Protein AF-A0A7Y2CU57-F1 (afdb_monomer)

Foldseek 3Di:
DDDDPVNVVVVVVVVVVQVVLCVVHWDFDQDPVRDTDIGRDDPPPPCVVVVVVVVVVVVVVVVVLVVVVVVDDVVVVVQLVVLCVDDPVSVVVSVVVPDDPVSVVVCVVCVVVSD

Mean predicted aligned error: 16.2 Å

pLDDT: mean 72.12, std 15.89, range [47.78, 95.12]

Solvent-accessible surface area (backbone atoms only — not comparable to full-atom values): 6848 Å² total; per-residue (Å²): 134,84,83,48,72,64,60,53,53,54,48,53,52,52,50,52,53,51,50,62,43,35,75,78,34,62,41,79,41,76,42,96,86,73,46,78,42,82,40,54,51,78,78,72,81,68,66,60,62,60,55,53,53,51,51,54,55,51,50,52,56,51,52,53,51,51,60,48,62,75,65,38,75,74,59,45,57,57,50,49,55,50,24,62,75,47,56,77,70,36,35,53,50,32,65,77,61,49,91,45,76,65,57,57,55,50,48,66,67,48,52,75,76,79,106

Nearest PDB structures (foldseek):
  7uj3-assembly1_B  TM=2.371E-01  e=3.485E+00  Respiratory syncytial virus
  6ous-assembly1_F  TM=2.140E-01  e=3.983E+00  Human respiratory syncytial virus A2

Sequence (115 aa):
MVETHEDFSHRLHKLGQKHAQMSRGYVNVLTRDGLIVTKPKRFRRNNSGLRMIAVVIMGFFFFKALALSSIGPQAYDDRLALMKTGNQIEQLGAVIMAPDAITQKVAQIIGPILR

Radius of gyration: 29.24 Å; Cα contacts (8 Å, |Δi|>4): 46; chains: 1; bounding box: 65×28×73 Å

Structure (mmCIF, N/CA/C/O backbone):
data_AF-A0A7Y2CU57-F1
#
_entry.id   AF-A0A7Y2CU57-F1
#
loop_
_atom_site.group_PDB
_atom_site.id
_atom_site.type_symbol
_atom_site.label_atom_id
_atom_site.label_alt_id
_atom_site.label_comp_id
_atom_site.label_asym_id
_atom_site.label_entity_id
_atom_site.label_seq_id
_atom_site.pdbx_PDB_ins_code
_atom_site.Cartn_x
_atom_site.Cartn_y
_atom_site.Cartn_z
_atom_site.occupancy
_atom_site.B_iso_or_equiv
_atom_site.auth_seq_id
_atom_site.auth_comp_id
_atom_site.auth_asym_id
_atom_site.auth_atom_id
_atom_site.pdbx_PDB_model_num
ATOM 1 N N . MET A 1 1 ? 27.013 8.435 -41.250 1.00 52.66 1 MET A N 1
ATOM 2 C CA . MET A 1 1 ? 26.608 8.743 -39.862 1.00 52.66 1 MET A CA 1
ATOM 3 C C . MET A 1 1 ? 27.746 8.260 -38.975 1.00 52.66 1 MET A C 1
ATOM 5 O O . MET A 1 1 ? 28.035 7.074 -39.022 1.00 52.66 1 MET A O 1
ATOM 9 N N . VAL A 1 2 ? 28.487 9.158 -38.321 1.00 68.38 2 VAL A N 1
ATOM 10 C CA . VAL A 1 2 ? 29.627 8.780 -37.465 1.00 68.38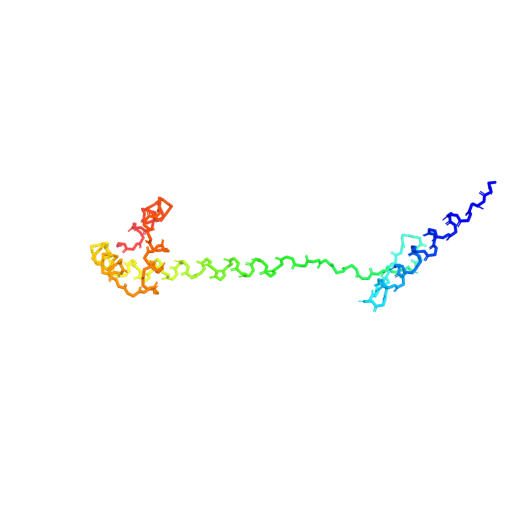 2 VAL A CA 1
ATOM 11 C C . VAL A 1 2 ? 29.049 8.368 -36.115 1.00 68.38 2 VAL A C 1
ATOM 13 O O . VAL A 1 2 ? 28.476 9.210 -35.433 1.00 68.38 2 VAL A O 1
ATOM 16 N N . GLU A 1 3 ? 29.122 7.082 -35.764 1.00 67.88 3 GLU A N 1
ATOM 17 C CA . GLU A 1 3 ? 28.773 6.645 -34.409 1.00 67.88 3 GLU A CA 1
ATOM 18 C C . GLU A 1 3 ? 29.754 7.282 -33.430 1.00 67.88 3 GLU A C 1
ATOM 20 O O . GLU A 1 3 ? 30.968 7.096 -33.530 1.00 67.88 3 GLU A O 1
ATOM 25 N N . THR A 1 4 ? 29.224 8.062 -32.496 1.00 84.00 4 THR A N 1
ATOM 26 C CA . THR A 1 4 ? 30.038 8.667 -31.450 1.00 84.00 4 THR A CA 1
ATOM 27 C C . THR A 1 4 ? 30.313 7.635 -30.354 1.00 84.00 4 THR A C 1
ATOM 29 O O . THR A 1 4 ? 29.536 6.704 -30.130 1.00 84.00 4 THR A O 1
ATOM 32 N N . HIS A 1 5 ? 31.430 7.783 -29.641 1.00 84.62 5 HIS A N 1
ATOM 33 C CA . HIS A 1 5 ? 31.773 6.913 -28.508 1.00 84.62 5 HIS A CA 1
ATOM 34 C C . HIS A 1 5 ? 30.664 6.883 -27.427 1.00 84.62 5 HIS A C 1
ATOM 36 O O . HIS A 1 5 ? 30.444 5.871 -26.753 1.00 84.62 5 HIS A O 1
ATOM 42 N N . GLU A 1 6 ? 29.918 7.982 -27.307 1.00 85.62 6 GLU A N 1
ATOM 43 C CA . GLU A 1 6 ? 28.734 8.134 -26.454 1.00 85.62 6 GLU A CA 1
ATOM 44 C C . GLU A 1 6 ? 27.611 7.156 -26.848 1.00 85.62 6 GLU A C 1
ATOM 46 O O . GLU A 1 6 ? 27.081 6.436 -25.996 1.00 85.62 6 GLU A O 1
ATOM 51 N N . ASP A 1 7 ? 27.293 7.047 -28.145 1.00 88.75 7 ASP A N 1
ATOM 52 C CA . ASP A 1 7 ? 26.249 6.145 -28.656 1.00 88.75 7 ASP A CA 1
ATOM 53 C C . ASP A 1 7 ? 26.578 4.673 -28.382 1.00 88.75 7 ASP A C 1
ATOM 55 O O . ASP A 1 7 ? 25.705 3.851 -28.068 1.00 88.75 7 ASP A O 1
ATOM 59 N N . PHE A 1 8 ? 27.857 4.314 -28.486 1.00 90.31 8 PHE A N 1
ATOM 60 C CA . PHE A 1 8 ? 28.333 2.976 -28.154 1.00 90.31 8 PHE A CA 1
ATOM 61 C C . PHE A 1 8 ? 28.197 2.683 -26.653 1.00 90.31 8 PHE A C 1
ATOM 63 O O . PHE A 1 8 ? 27.613 1.663 -26.268 1.00 90.31 8 PHE A O 1
ATOM 70 N N . SER A 1 9 ? 28.637 3.613 -25.805 1.00 91.50 9 SER A N 1
ATOM 71 C CA . SER A 1 9 ? 28.551 3.495 -24.344 1.00 91.50 9 SER A CA 1
ATOM 72 C C . SER A 1 9 ? 27.098 3.364 -23.868 1.00 91.50 9 SER A C 1
ATOM 74 O O . SER A 1 9 ? 26.762 2.478 -23.075 1.00 91.50 9 SER A O 1
ATOM 76 N N . HIS A 1 10 ? 26.185 4.162 -24.428 1.00 93.12 10 HIS A N 1
ATOM 77 C CA . HIS A 1 10 ? 24.754 4.062 -24.144 1.00 93.12 10 HIS A CA 1
ATOM 78 C C . HIS A 1 10 ? 24.160 2.699 -24.514 1.00 93.12 10 HIS A C 1
ATOM 80 O O . HIS A 1 10 ? 23.317 2.167 -23.779 1.00 93.12 10 HIS A O 1
ATOM 86 N N . ARG A 1 11 ? 24.581 2.108 -25.639 1.00 92.44 11 ARG A N 1
ATOM 87 C CA . ARG A 1 11 ? 24.137 0.765 -26.043 1.00 92.44 11 ARG A CA 1
ATOM 88 C C . ARG A 1 11 ? 24.655 -0.310 -25.096 1.00 92.44 11 ARG A C 1
ATOM 90 O O . ARG A 1 11 ? 23.865 -1.175 -24.711 1.00 92.44 11 ARG A O 1
ATOM 97 N N . LEU A 1 12 ? 25.912 -0.227 -24.660 1.00 94.62 12 LEU A N 1
ATOM 98 C CA . LEU A 1 12 ? 26.468 -1.149 -23.664 1.00 94.62 12 LEU A CA 1
ATOM 99 C C . LEU A 1 12 ? 25.684 -1.107 -22.350 1.00 94.62 12 LEU A C 1
ATOM 101 O O . LEU A 1 12 ? 25.297 -2.156 -21.830 1.00 94.62 12 LEU A O 1
ATOM 105 N N . HIS A 1 13 ? 25.353 0.086 -21.853 1.00 95.12 13 HIS A N 1
ATOM 106 C CA . HIS A 1 13 ? 24.532 0.217 -20.649 1.00 95.12 13 HIS A CA 1
ATOM 107 C C . HIS A 1 13 ? 23.140 -0.400 -20.817 1.00 95.12 13 HIS A C 1
ATOM 109 O O . HIS A 1 13 ? 22.688 -1.151 -19.950 1.00 95.12 13 HIS A O 1
ATOM 115 N N . LYS A 1 14 ? 22.462 -0.138 -21.942 1.00 92.50 14 LYS A N 1
ATOM 116 C CA . LYS A 1 14 ? 21.150 -0.742 -22.238 1.00 92.50 14 LYS A CA 1
ATOM 117 C C . LYS A 1 14 ? 21.232 -2.266 -22.323 1.00 92.50 14 LYS A C 1
ATOM 119 O O . LYS A 1 14 ? 20.333 -2.951 -21.832 1.00 92.50 14 LYS A O 1
ATOM 124 N N . LEU A 1 15 ? 22.302 -2.802 -22.910 1.00 92.38 15 LEU A N 1
ATOM 125 C CA . LEU A 1 15 ? 22.524 -4.242 -23.013 1.00 92.38 15 LEU A CA 1
ATOM 126 C C . LEU A 1 15 ? 22.732 -4.875 -21.632 1.00 92.38 15 LEU A C 1
ATOM 128 O O . LEU A 1 15 ? 22.066 -5.861 -21.313 1.00 92.38 15 LEU A O 1
ATOM 132 N N . GLY A 1 16 ? 23.571 -4.266 -20.789 1.00 94.31 16 GLY A N 1
ATOM 133 C CA . GLY A 1 16 ? 23.797 -4.704 -19.411 1.00 94.31 16 GLY A CA 1
ATOM 134 C C . GLY A 1 16 ? 22.515 -4.681 -18.576 1.00 94.31 16 GLY A C 1
ATOM 135 O O . GLY A 1 16 ? 22.185 -5.666 -17.916 1.00 94.31 16 GLY A O 1
ATOM 136 N N . GLN A 1 17 ? 21.721 -3.609 -18.678 1.00 91.12 17 GLN A N 1
ATOM 137 C CA . GLN A 1 17 ? 20.415 -3.529 -18.016 1.00 91.12 17 GLN A CA 1
ATOM 138 C C . GLN A 1 17 ? 19.450 -4.614 -18.507 1.00 91.12 17 GLN A C 1
ATOM 140 O O . GLN A 1 17 ? 18.785 -5.254 -17.693 1.00 91.12 17 GLN A O 1
ATOM 145 N N . LYS A 1 18 ? 19.379 -4.862 -19.823 1.00 89.62 18 LYS A N 1
ATOM 146 C CA . LYS A 1 18 ? 18.531 -5.923 -20.386 1.00 89.62 18 LYS A CA 1
ATOM 147 C C . LYS A 1 18 ? 18.964 -7.298 -19.874 1.00 89.62 18 LYS A C 1
ATOM 149 O O . LYS A 1 18 ? 18.107 -8.090 -19.495 1.00 89.62 18 LYS A O 1
ATOM 154 N N . HIS A 1 19 ? 20.267 -7.568 -19.812 1.00 90.00 19 HIS A N 1
ATOM 155 C CA . HIS A 1 19 ? 20.802 -8.827 -19.294 1.00 90.00 19 HIS A CA 1
ATOM 156 C C . HIS A 1 19 ? 20.483 -9.019 -17.802 1.00 90.00 19 HIS A C 1
ATOM 158 O O . HIS A 1 19 ? 19.947 -10.056 -17.416 1.00 90.00 19 HIS A O 1
ATOM 164 N N . ALA A 1 20 ? 20.691 -7.986 -16.979 1.00 90.25 20 ALA A N 1
ATOM 165 C CA . ALA A 1 20 ? 20.345 -8.005 -15.556 1.00 90.25 20 ALA A CA 1
ATOM 166 C C . ALA A 1 20 ? 18.834 -8.166 -15.298 1.00 90.25 20 ALA A C 1
ATOM 168 O O . ALA A 1 20 ? 18.421 -8.733 -14.290 1.00 90.25 20 ALA A O 1
ATOM 169 N N . GLN A 1 21 ? 17.979 -7.677 -16.199 1.00 88.31 21 GLN A N 1
ATOM 170 C CA . GLN A 1 21 ? 16.537 -7.924 -16.120 1.00 88.31 21 GLN A CA 1
ATOM 171 C C . GLN A 1 21 ? 16.178 -9.358 -16.528 1.00 88.31 21 GLN A C 1
ATOM 173 O O . GLN A 1 21 ? 15.275 -9.943 -15.935 1.00 88.31 21 GLN A O 1
ATOM 178 N N . MET A 1 22 ? 16.877 -9.930 -17.513 1.00 89.31 22 MET A N 1
ATOM 179 C CA . MET A 1 22 ? 16.671 -11.313 -17.957 1.00 89.31 22 MET A CA 1
ATOM 180 C C . MET A 1 22 ? 17.150 -12.346 -16.927 1.00 89.31 22 MET A C 1
ATOM 182 O O . MET A 1 22 ? 16.546 -13.413 -16.839 1.00 89.31 22 MET A O 1
ATOM 186 N N . SER A 1 23 ? 18.157 -12.030 -16.100 1.00 88.19 23 SER A N 1
ATOM 187 C CA . SER A 1 23 ? 18.618 -12.929 -15.026 1.00 88.19 23 SER A CA 1
ATOM 188 C C . SER A 1 23 ? 17.559 -13.176 -13.943 1.00 88.19 23 SER A C 1
ATOM 190 O O . SER A 1 23 ? 17.553 -14.226 -13.309 1.00 88.19 23 SER A O 1
ATOM 192 N N . ARG A 1 24 ? 16.605 -12.250 -13.769 1.00 85.06 24 ARG A N 1
ATOM 193 C CA . ARG A 1 24 ? 15.447 -12.392 -12.860 1.00 85.06 24 ARG A CA 1
ATOM 194 C C . ARG A 1 24 ? 14.288 -13.192 -13.471 1.00 85.06 24 ARG A C 1
ATOM 196 O O . ARG A 1 24 ? 13.224 -13.304 -12.862 1.00 85.06 24 ARG A O 1
ATOM 203 N N . GLY A 1 25 ? 14.476 -13.718 -14.680 1.00 88.38 25 GLY A N 1
ATOM 204 C CA . GLY A 1 25 ? 13.496 -14.485 -15.437 1.00 88.38 25 GLY A CA 1
ATOM 205 C C . GLY A 1 25 ? 13.142 -13.831 -16.772 1.00 88.38 25 GLY A C 1
ATOM 206 O O . GLY A 1 25 ? 13.119 -12.607 -16.924 1.00 88.38 25 GLY A O 1
ATOM 207 N N . TYR A 1 26 ? 12.801 -14.665 -17.747 1.00 91.12 26 TYR A N 1
ATOM 208 C CA . TYR A 1 26 ? 12.416 -14.259 -19.095 1.00 91.12 26 TYR A CA 1
ATOM 209 C C . TYR A 1 26 ? 11.155 -14.998 -19.544 1.00 91.12 26 TYR A C 1
ATOM 211 O O . TYR A 1 26 ? 10.764 -16.013 -18.969 1.00 91.12 26 TYR A O 1
ATOM 219 N N . VAL A 1 27 ? 10.491 -14.447 -20.554 1.00 91.56 27 VAL A N 1
ATOM 220 C CA . VAL A 1 27 ? 9.337 -15.047 -21.222 1.0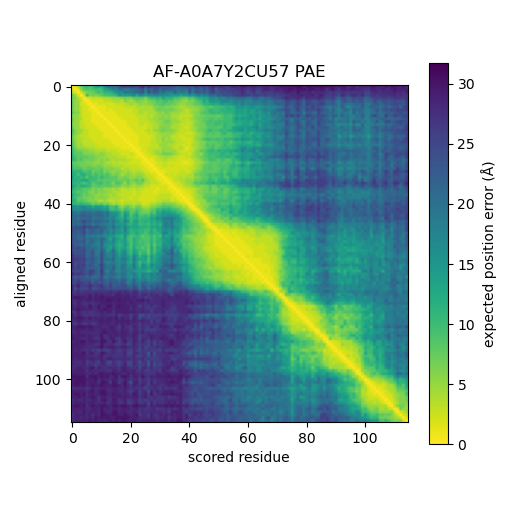0 91.56 27 VAL A CA 1
ATOM 221 C C . VAL A 1 27 ? 9.572 -15.039 -22.725 1.00 91.56 27 VAL A C 1
ATOM 223 O O . VAL A 1 27 ? 10.057 -14.050 -23.283 1.00 91.56 27 VAL A O 1
ATOM 226 N N . ASN A 1 28 ? 9.216 -16.142 -23.371 1.00 92.38 28 ASN A N 1
ATOM 227 C CA . ASN A 1 28 ? 9.230 -16.254 -24.821 1.00 92.38 28 ASN A CA 1
ATOM 228 C C . ASN A 1 28 ? 7.886 -15.766 -25.343 1.00 92.38 28 ASN A C 1
ATOM 230 O O . ASN A 1 28 ? 6.840 -16.281 -24.952 1.00 92.38 28 ASN A O 1
ATOM 234 N N . VAL A 1 29 ? 7.915 -14.747 -26.192 1.00 90.25 29 VAL A N 1
ATOM 235 C CA . VAL A 1 29 ? 6.713 -14.195 -26.813 1.00 90.25 29 VAL A CA 1
ATOM 236 C C . VAL A 1 29 ? 6.820 -14.410 -28.310 1.00 90.25 29 VAL A C 1
ATOM 238 O O . VAL A 1 29 ? 7.822 -14.029 -28.917 1.00 90.25 29 VAL A O 1
ATOM 241 N N . LEU A 1 30 ? 5.784 -15.004 -28.895 1.00 92.94 30 LEU A N 1
ATOM 242 C CA . LEU A 1 30 ? 5.655 -15.090 -30.340 1.00 92.94 30 LEU A CA 1
ATOM 243 C C . LEU A 1 30 ? 5.279 -13.705 -30.871 1.00 92.94 30 LEU A C 1
ATOM 245 O O . LEU A 1 30 ? 4.283 -13.107 -30.458 1.00 92.94 30 LEU A O 1
ATOM 249 N N . THR A 1 31 ? 6.124 -13.161 -31.733 1.00 90.06 31 THR A N 1
ATOM 250 C CA . THR A 1 31 ? 5.862 -11.893 -32.414 1.00 90.06 31 THR A CA 1
ATOM 251 C C . THR A 1 31 ? 4.879 -12.139 -33.558 1.00 90.06 31 THR A C 1
ATOM 253 O O . THR A 1 31 ? 4.741 -13.268 -34.025 1.00 90.06 31 THR A O 1
ATOM 256 N N . ARG A 1 32 ? 4.185 -11.091 -34.017 1.00 90.25 32 ARG A N 1
ATOM 257 C CA . ARG A 1 32 ? 3.239 -11.183 -35.145 1.00 90.25 32 ARG A CA 1
ATOM 258 C C . ARG A 1 32 ? 3.881 -11.752 -36.415 1.00 90.25 32 ARG A C 1
ATOM 260 O O . ARG A 1 32 ? 3.196 -12.404 -37.187 1.00 90.25 32 ARG A O 1
ATOM 267 N N . ASP A 1 33 ? 5.193 -11.581 -36.549 1.00 92.56 33 ASP A N 1
ATOM 268 C CA . ASP A 1 33 ? 5.994 -12.058 -37.679 1.00 92.56 33 ASP A CA 1
ATOM 269 C C . ASP A 1 33 ? 6.401 -13.543 -37.553 1.00 92.56 33 ASP A C 1
ATOM 271 O O . ASP A 1 33 ? 7.214 -14.035 -38.326 1.00 92.56 33 ASP A O 1
ATOM 275 N N . GLY A 1 34 ? 5.899 -14.266 -36.544 1.00 92.69 34 GLY A N 1
ATOM 276 C CA . GLY A 1 34 ? 6.217 -15.681 -36.305 1.00 92.69 34 GLY A CA 1
ATOM 277 C C . GLY A 1 34 ? 7.538 -15.931 -35.568 1.00 92.69 34 GLY A C 1
ATOM 278 O O . GLY A 1 34 ? 7.873 -17.075 -35.272 1.00 9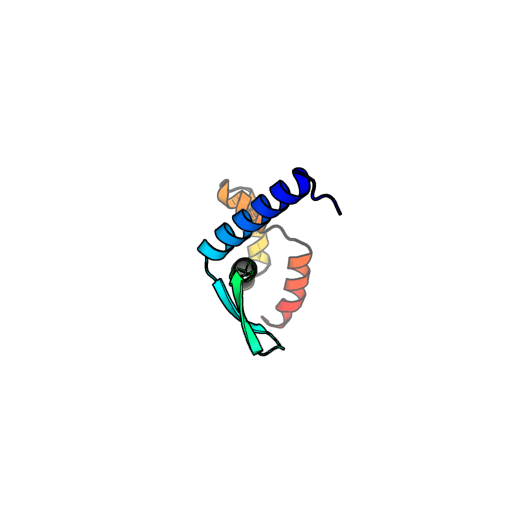2.69 34 GLY A O 1
ATOM 279 N N . LEU A 1 35 ? 8.280 -14.878 -35.215 1.00 94.44 35 LEU A N 1
ATOM 280 C CA . LEU A 1 35 ? 9.552 -14.993 -34.501 1.00 94.44 35 LEU A CA 1
ATOM 281 C C . LEU A 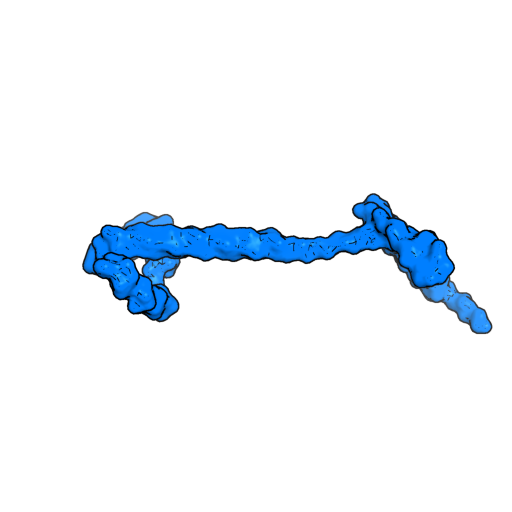1 35 ? 9.356 -15.098 -32.984 1.00 94.44 35 LEU A C 1
ATOM 283 O O . LEU A 1 35 ? 8.631 -14.304 -32.374 1.00 94.44 35 LEU A O 1
ATOM 287 N N . ILE A 1 36 ? 10.066 -16.037 -32.357 1.00 91.75 36 ILE A N 1
ATOM 288 C CA . ILE A 1 36 ? 10.121 -16.172 -30.898 1.00 91.75 36 ILE A CA 1
ATOM 289 C C . ILE A 1 36 ? 11.139 -15.169 -30.352 1.00 91.75 36 ILE A C 1
ATOM 291 O O . ILE A 1 36 ? 12.330 -15.263 -30.637 1.00 91.75 36 ILE A O 1
ATOM 295 N N . VAL A 1 37 ? 10.677 -14.216 -29.539 1.00 91.50 37 VAL A N 1
ATOM 296 C CA . VAL A 1 37 ? 11.539 -13.208 -28.905 1.00 91.50 37 VAL A CA 1
ATOM 297 C C . VAL A 1 37 ? 11.529 -13.384 -27.391 1.00 91.50 37 VAL A C 1
ATOM 299 O O . VAL A 1 37 ? 10.473 -13.377 -26.754 1.00 91.50 37 VAL A O 1
ATOM 302 N N . THR A 1 38 ? 12.720 -13.472 -26.803 1.00 90.56 38 THR A N 1
ATOM 303 C CA . THR A 1 38 ? 12.936 -13.452 -25.353 1.00 90.56 38 THR A CA 1
ATOM 304 C C . THR A 1 38 ? 12.788 -12.031 -24.815 1.00 90.56 38 THR A C 1
ATOM 306 O O . THR A 1 38 ? 13.508 -11.100 -25.194 1.00 90.56 38 THR A O 1
ATOM 309 N N . LYS A 1 39 ? 11.834 -11.839 -23.903 1.00 90.06 39 LYS A N 1
ATOM 310 C CA . LYS A 1 39 ? 11.619 -10.572 -23.194 1.00 90.06 39 LYS A CA 1
ATOM 311 C C . LYS A 1 39 ? 11.794 -10.797 -21.690 1.00 90.06 39 LYS A C 1
ATOM 313 O O . LYS A 1 39 ? 11.375 -11.841 -21.191 1.00 90.06 39 LYS A O 1
ATOM 318 N N . PRO A 1 40 ? 12.395 -9.853 -20.942 1.00 89.56 40 PRO A N 1
ATOM 319 C CA . PRO A 1 40 ? 12.504 -9.983 -19.493 1.00 89.56 40 PRO A CA 1
ATOM 320 C C . PRO A 1 40 ? 11.107 -10.084 -18.875 1.00 89.56 40 PRO A C 1
ATOM 322 O O . PRO A 1 40 ? 10.181 -9.362 -19.268 1.00 89.56 40 PRO A O 1
ATOM 325 N N . LYS A 1 41 ? 10.945 -10.989 -17.908 1.00 85.50 41 LYS A N 1
ATOM 326 C CA . LYS A 1 41 ? 9.677 -11.200 -17.211 1.00 85.50 41 LYS A CA 1
ATOM 327 C C . LYS A 1 41 ? 9.377 -9.954 -16.381 1.00 85.50 41 LYS A C 1
ATOM 329 O O . LYS A 1 41 ? 9.991 -9.710 -15.346 1.00 85.50 41 LYS A O 1
ATOM 334 N N . ARG A 1 42 ? 8.427 -9.133 -16.838 1.00 76.69 42 ARG A N 1
ATOM 335 C CA . ARG A 1 42 ? 7.980 -7.956 -16.084 1.00 76.69 42 ARG A CA 1
ATOM 336 C C . ARG A 1 42 ? 7.249 -8.432 -14.831 1.00 76.69 42 ARG A C 1
ATOM 338 O O . ARG A 1 42 ? 6.105 -8.874 -14.914 1.00 76.69 42 ARG A O 1
ATOM 345 N N . PHE A 1 43 ? 7.886 -8.314 -13.669 1.00 62.88 43 PHE A N 1
ATOM 346 C CA . PHE A 1 43 ? 7.183 -8.391 -12.393 1.00 62.88 43 PHE A CA 1
ATOM 347 C C . PHE A 1 43 ? 6.230 -7.194 -12.315 1.00 62.88 43 PHE A C 1
ATOM 349 O O . PHE A 1 43 ? 6.635 -6.085 -11.968 1.00 62.88 43 PHE A O 1
ATOM 356 N N . ARG A 1 44 ? 4.951 -7.387 -12.672 1.00 64.56 44 ARG A N 1
ATOM 357 C CA . ARG A 1 44 ? 3.907 -6.441 -12.259 1.00 64.56 44 ARG A CA 1
ATOM 358 C C . ARG A 1 44 ? 3.951 -6.431 -10.740 1.00 64.56 44 ARG A C 1
ATOM 360 O O . ARG A 1 44 ? 3.734 -7.471 -10.121 1.00 64.56 44 ARG A O 1
ATOM 367 N N . ARG A 1 45 ? 4.263 -5.276 -10.153 1.00 61.25 45 ARG A N 1
ATOM 368 C CA . ARG A 1 45 ? 4.125 -5.059 -8.715 1.00 61.25 45 ARG A CA 1
ATOM 369 C C . ARG A 1 45 ? 2.650 -5.283 -8.403 1.00 61.25 45 ARG A C 1
ATOM 371 O O . ARG A 1 45 ? 1.799 -4.479 -8.773 1.00 61.25 45 ARG A O 1
ATOM 378 N N . ASN A 1 46 ? 2.337 -6.471 -7.897 1.00 62.25 46 ASN A N 1
ATOM 379 C CA . ASN A 1 46 ? 0.967 -6.850 -7.633 1.00 62.25 46 ASN A CA 1
ATOM 380 C C . ASN A 1 46 ? 0.554 -6.083 -6.380 1.00 62.25 46 ASN A C 1
ATOM 382 O O . ASN A 1 46 ? 0.939 -6.441 -5.271 1.00 62.25 46 ASN A O 1
ATOM 386 N N . ASN A 1 47 ? -0.211 -5.006 -6.550 1.00 67.44 47 ASN A N 1
ATOM 387 C CA . ASN A 1 47 ? -0.763 -4.230 -5.435 1.00 67.44 47 ASN A CA 1
ATOM 388 C C . ASN A 1 47 ? -1.841 -5.020 -4.655 1.00 67.44 47 ASN A C 1
ATOM 390 O O . ASN A 1 47 ? -2.580 -4.446 -3.859 1.00 67.44 47 ASN A O 1
ATOM 394 N N . SER A 1 48 ? -1.949 -6.336 -4.871 1.00 72.81 48 SER A N 1
ATOM 395 C CA . SER A 1 48 ? -2.836 -7.244 -4.144 1.00 72.81 48 SER A CA 1
ATOM 396 C C . SER A 1 48 ? -2.572 -7.246 -2.638 1.00 72.81 48 SER A C 1
ATOM 398 O O . SER A 1 48 ? -3.524 -7.356 -1.872 1.00 72.81 48 SER A O 1
ATOM 400 N N . GLY A 1 49 ? -1.319 -7.057 -2.204 1.00 79.06 49 GLY A N 1
ATOM 401 C CA . GLY A 1 49 ? -0.975 -6.983 -0.779 1.00 79.06 49 GLY A CA 1
ATOM 402 C C . GLY A 1 49 ? -1.674 -5.8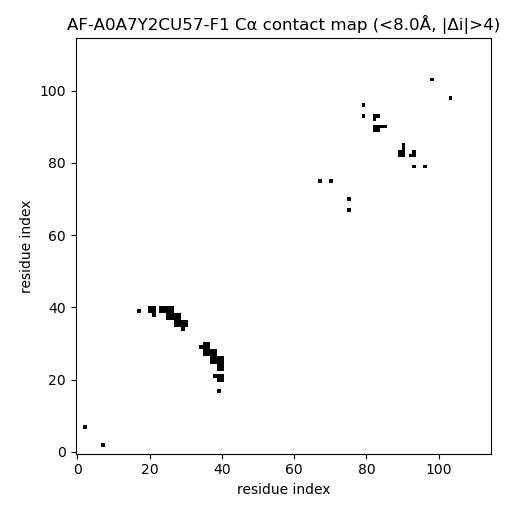25 -0.059 1.00 79.06 49 GLY A C 1
ATOM 403 O O . GLY A 1 49 ? -2.242 -6.016 1.010 1.00 79.06 49 GLY A O 1
ATOM 404 N N . LEU A 1 50 ? -1.733 -4.647 -0.691 1.00 82.19 50 LEU A N 1
ATOM 405 C CA . LEU A 1 50 ? -2.425 -3.476 -0.136 1.00 82.19 50 LEU A CA 1
ATOM 406 C C . LEU A 1 50 ? -3.936 -3.707 -0.008 1.00 82.19 50 LEU A C 1
ATOM 408 O O . LEU A 1 50 ? -4.541 -3.285 0.973 1.00 82.19 50 LEU A O 1
ATOM 412 N N . ARG A 1 51 ? -4.544 -4.415 -0.970 1.00 82.62 51 ARG A N 1
ATOM 413 C CA . ARG A 1 51 ? -5.969 -4.776 -0.899 1.00 82.62 51 ARG A CA 1
ATOM 414 C C . ARG A 1 51 ? -6.256 -5.729 0.259 1.00 82.62 51 ARG A C 1
ATOM 416 O O . ARG A 1 51 ? -7.243 -5.532 0.956 1.00 82.62 51 ARG A O 1
ATOM 423 N N . MET A 1 52 ? -5.396 -6.724 0.486 1.00 85.69 52 MET A N 1
ATOM 424 C CA . MET A 1 52 ? -5.562 -7.659 1.603 1.00 85.69 52 MET A CA 1
ATOM 425 C C . MET A 1 52 ? -5.460 -6.933 2.954 1.00 85.69 52 MET A C 1
ATOM 427 O O . MET A 1 52 ? -6.309 -7.134 3.817 1.00 85.69 52 MET A O 1
ATOM 431 N N . ILE A 1 53 ? -4.484 -6.030 3.106 1.00 87.25 53 ILE A N 1
ATOM 432 C CA . ILE A 1 53 ? -4.330 -5.208 4.318 1.00 87.25 53 ILE A CA 1
ATOM 433 C C . ILE A 1 53 ? -5.589 -4.365 4.569 1.00 87.25 53 ILE A C 1
ATOM 435 O O . ILE A 1 53 ? -6.093 -4.337 5.689 1.00 87.25 53 ILE A O 1
ATOM 439 N N . ALA A 1 54 ? -6.142 -3.729 3.531 1.00 85.19 54 ALA A N 1
ATOM 440 C CA . ALA A 1 54 ? -7.360 -2.930 3.659 1.00 85.19 54 ALA A CA 1
ATOM 441 C C . ALA A 1 54 ? -8.570 -3.758 4.133 1.00 85.19 54 ALA A C 1
ATOM 443 O O . ALA A 1 54 ? -9.321 -3.302 4.993 1.00 85.19 54 ALA A O 1
ATOM 444 N N . VAL A 1 55 ? -8.735 -4.986 3.627 1.00 87.75 55 VAL A N 1
ATOM 445 C CA . VAL A 1 55 ? -9.819 -5.893 4.050 1.00 87.75 55 VAL A CA 1
ATOM 446 C C . VAL A 1 55 ? -9.681 -6.285 5.522 1.00 87.75 55 VAL A C 1
ATOM 448 O O . VAL A 1 55 ? -10.672 -6.269 6.249 1.00 87.75 55 VAL A O 1
ATOM 451 N N . VAL A 1 56 ? -8.463 -6.586 5.986 1.00 90.06 56 VAL A N 1
ATOM 452 C CA . VAL A 1 56 ? -8.209 -6.932 7.396 1.00 90.06 56 VAL A CA 1
ATOM 453 C C . VAL A 1 56 ? -8.543 -5.761 8.318 1.00 90.06 56 VAL A C 1
ATOM 455 O O . VAL A 1 56 ? -9.242 -5.942 9.314 1.00 90.06 56 VAL A O 1
ATOM 458 N N . ILE A 1 57 ? -8.098 -4.553 7.962 1.00 85.06 57 ILE A N 1
ATOM 459 C CA . ILE A 1 57 ? -8.408 -3.337 8.722 1.00 85.06 57 ILE A CA 1
ATOM 460 C C . ILE A 1 57 ? -9.926 -3.134 8.787 1.00 85.06 57 ILE A C 1
ATOM 462 O O . ILE A 1 57 ? -10.476 -2.922 9.866 1.00 85.06 57 ILE A O 1
ATOM 466 N N . MET A 1 58 ? -10.622 -3.258 7.656 1.00 83.75 58 MET A N 1
ATOM 467 C CA . MET A 1 58 ? -12.072 -3.081 7.604 1.00 83.75 58 MET A CA 1
ATOM 468 C C . MET A 1 58 ? -12.820 -4.110 8.463 1.00 83.75 58 MET A C 1
ATOM 470 O O . MET A 1 58 ? -13.729 -3.736 9.203 1.00 83.75 58 MET A O 1
ATOM 474 N N . GLY A 1 59 ? -12.402 -5.380 8.435 1.00 84.06 59 GLY A N 1
ATOM 475 C CA . GLY A 1 59 ? -12.960 -6.430 9.292 1.00 84.06 59 GLY A CA 1
ATOM 476 C C . GLY A 1 59 ? -12.769 -6.148 10.785 1.00 84.06 59 GLY A C 1
ATOM 477 O O . GLY A 1 59 ? -13.696 -6.346 11.568 1.00 84.06 59 GLY A O 1
ATOM 478 N N . PHE A 1 60 ? -11.611 -5.608 11.177 1.00 81.81 60 PHE A N 1
ATOM 479 C CA . PHE A 1 60 ? -11.346 -5.210 12.562 1.00 81.81 60 PHE A CA 1
ATOM 480 C C . PHE A 1 60 ? -12.300 -4.106 13.044 1.00 81.81 60 PHE A C 1
ATOM 482 O O . PHE A 1 60 ? -12.870 -4.213 14.130 1.00 81.81 60 PHE A O 1
ATOM 489 N N . PHE A 1 61 ? -12.537 -3.074 12.227 1.00 76.25 61 PHE A N 1
ATOM 490 C CA . PHE A 1 61 ? -13.510 -2.025 12.553 1.00 76.25 61 PHE A CA 1
ATOM 491 C C . PHE A 1 61 ? -14.943 -2.559 12.626 1.00 76.25 61 PHE A C 1
ATOM 493 O O . PHE A 1 61 ? -15.694 -2.163 13.516 1.00 76.25 61 PHE A O 1
ATOM 500 N N . PHE A 1 62 ? -15.313 -3.484 11.739 1.00 75.75 62 PHE A N 1
ATOM 501 C CA . PHE A 1 62 ? -16.637 -4.106 11.747 1.00 75.75 62 PHE A CA 1
ATOM 502 C C . PHE A 1 62 ? -16.866 -4.933 13.018 1.00 75.75 62 PHE A C 1
ATOM 504 O O . PHE A 1 62 ? -17.887 -4.786 13.686 1.00 75.75 62 PHE A O 1
ATOM 511 N N . PHE A 1 63 ? -15.877 -5.741 13.408 1.00 75.69 63 PHE A N 1
ATOM 512 C CA . PHE A 1 63 ? -15.900 -6.492 14.662 1.00 75.69 63 PHE A CA 1
ATOM 513 C C . PHE A 1 63 ? -15.997 -5.564 15.881 1.00 75.69 63 PHE A C 1
ATOM 515 O O . PHE A 1 63 ? -16.814 -5.791 16.771 1.00 75.69 63 PHE A O 1
ATO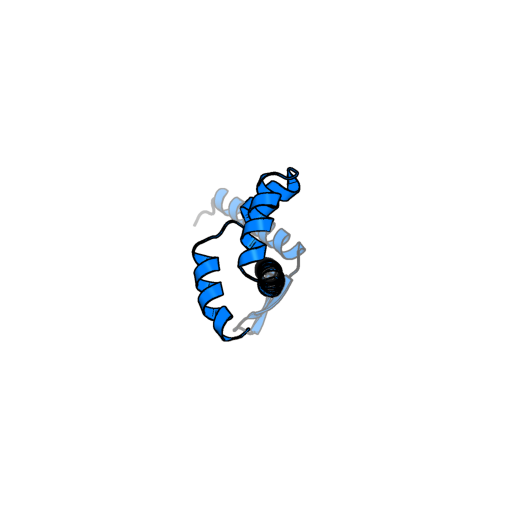M 522 N N . LYS A 1 64 ? -15.223 -4.472 15.891 1.00 67.62 64 LYS A N 1
ATOM 523 C CA . LYS A 1 64 ? -15.262 -3.448 16.944 1.00 67.62 64 LYS A CA 1
ATOM 524 C C . LYS A 1 64 ? -16.644 -2.793 17.058 1.00 67.62 64 LYS A C 1
ATOM 526 O O . LYS A 1 64 ? -17.132 -2.603 18.169 1.00 67.62 64 LYS A O 1
ATOM 531 N N . ALA A 1 65 ? -17.284 -2.484 15.931 1.00 62.22 65 ALA A N 1
ATOM 532 C CA . ALA A 1 65 ? -18.625 -1.905 15.887 1.00 62.22 65 ALA A CA 1
ATOM 533 C C . ALA A 1 65 ? -19.709 -2.888 16.362 1.00 62.22 65 ALA A C 1
ATOM 535 O O . ALA A 1 65 ? -20.621 -2.487 17.080 1.00 62.22 65 ALA A O 1
ATOM 536 N N . LEU A 1 66 ? -19.593 -4.174 16.021 1.00 68.50 66 LEU A N 1
ATOM 537 C CA . LEU A 1 66 ? -20.500 -5.219 16.509 1.00 68.50 66 LEU A CA 1
ATOM 538 C C . LEU A 1 66 ? -20.354 -5.445 18.018 1.00 68.50 66 LEU A C 1
ATOM 540 O O . LEU A 1 66 ? -21.356 -5.488 18.731 1.00 68.50 66 LEU A O 1
ATOM 544 N N . ALA A 1 67 ? -19.116 -5.528 18.515 1.00 67.94 67 ALA A N 1
ATOM 545 C CA . ALA A 1 67 ? -18.846 -5.645 19.946 1.00 67.94 67 ALA A CA 1
ATOM 546 C C . ALA A 1 67 ? -19.422 -4.448 20.713 1.00 67.94 67 ALA A C 1
ATOM 548 O O . ALA A 1 67 ? -20.079 -4.621 21.736 1.00 67.94 67 ALA A O 1
ATOM 549 N N . LEU A 1 68 ? -19.259 -3.243 20.168 1.00 62.41 68 LEU A N 1
ATOM 550 C CA . LEU A 1 68 ? -19.857 -2.039 20.714 1.00 62.41 68 LEU A CA 1
ATOM 551 C C . LEU A 1 68 ? -21.398 -2.085 20.714 1.00 62.41 68 LEU A C 1
ATOM 553 O O . LEU A 1 68 ? -22.039 -1.848 21.737 1.00 62.41 68 LEU A O 1
ATOM 557 N N . SER A 1 69 ? -22.001 -2.433 19.580 1.00 60.66 69 SER A N 1
ATOM 558 C CA . SER A 1 69 ? -23.457 -2.465 19.434 1.00 60.66 69 SER A CA 1
ATOM 559 C C . SER A 1 69 ? -24.130 -3.481 20.357 1.00 60.66 69 SER A C 1
ATOM 561 O O . SER A 1 69 ? -25.273 -3.262 20.747 1.00 60.66 69 SER A O 1
ATOM 563 N N . SER A 1 70 ? -23.441 -4.564 20.731 1.00 63.03 70 SER A N 1
ATOM 564 C CA . SER A 1 70 ? -23.971 -5.558 21.675 1.00 63.03 70 SER A CA 1
ATOM 565 C C . SER A 1 70 ? -24.107 -5.050 23.120 1.00 63.03 70 SER A C 1
ATOM 567 O O . SER A 1 70 ? -24.859 -5.633 23.894 1.00 63.03 70 SER A O 1
ATOM 569 N N . ILE A 1 71 ? -23.408 -3.968 23.490 1.00 59.66 71 ILE A N 1
ATOM 570 C CA . ILE A 1 71 ? -23.372 -3.419 24.860 1.00 59.66 71 ILE A CA 1
ATOM 571 C C . ILE A 1 71 ? -24.370 -2.259 25.043 1.00 59.66 71 ILE A C 1
ATOM 573 O O . ILE A 1 71 ? -24.825 -1.993 26.154 1.00 59.66 71 ILE A O 1
ATOM 577 N N . GLY A 1 72 ? -24.756 -1.600 23.949 1.00 54.50 72 GLY A N 1
ATOM 578 C CA . GLY A 1 72 ? -25.712 -0.495 23.943 1.00 54.50 72 GLY A CA 1
ATOM 579 C C . GLY A 1 72 ? -25.073 0.894 24.151 1.00 54.50 72 GLY A C 1
ATOM 580 O O . GLY A 1 72 ? -23.984 1.004 24.717 1.00 54.50 72 GLY A O 1
ATOM 581 N N . PRO A 1 73 ? -25.741 1.976 23.696 1.00 55.84 73 PRO A N 1
ATOM 582 C CA . PRO A 1 73 ? -25.160 3.322 23.644 1.00 55.84 73 PRO A CA 1
ATOM 583 C C . PRO A 1 73 ? -24.808 3.908 25.021 1.00 55.84 73 PRO A C 1
ATOM 585 O O . PRO A 1 73 ? -23.780 4.560 25.158 1.00 55.84 73 PRO A O 1
ATOM 588 N N . GLN A 1 74 ? -25.621 3.641 26.049 1.00 53.22 74 GLN A N 1
ATOM 589 C CA . GLN A 1 74 ? -25.447 4.222 27.389 1.00 53.22 74 GLN A CA 1
ATOM 590 C C . GLN A 1 74 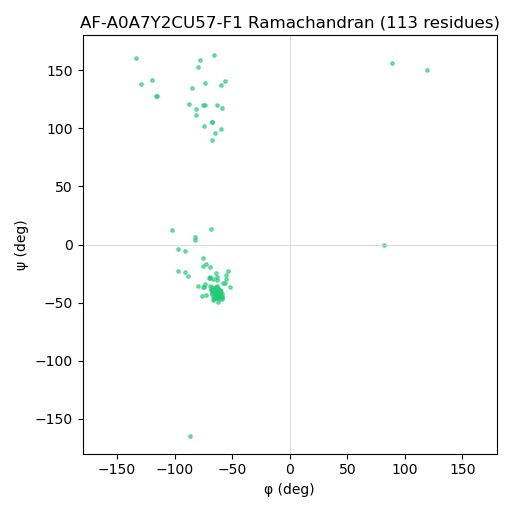? -24.176 3.711 28.088 1.00 53.22 74 GLN A C 1
ATOM 592 O O . GLN A 1 74 ? -23.414 4.478 28.662 1.00 53.22 74 GLN A O 1
ATOM 597 N N . ALA A 1 75 ? -23.910 2.407 27.981 1.00 57.25 75 ALA A N 1
ATOM 598 C CA . ALA A 1 75 ? -22.731 1.782 28.570 1.00 57.25 75 ALA A CA 1
ATOM 599 C C . ALA A 1 75 ? -21.443 2.076 27.776 1.00 57.25 75 ALA A C 1
ATOM 601 O O . ALA A 1 75 ? -20.345 1.799 28.267 1.00 57.25 75 ALA A O 1
ATOM 602 N N . TYR A 1 76 ? -21.550 2.629 26.561 1.00 53.91 76 TYR A N 1
ATOM 603 C CA . TYR A 1 76 ? -20.386 3.042 25.783 1.00 53.91 76 TYR A CA 1
ATOM 604 C C . TYR A 1 76 ? -19.782 4.344 26.286 1.00 53.91 76 TYR A C 1
ATOM 606 O O . TYR A 1 76 ? -18.564 4.413 26.438 1.00 53.91 76 TYR A O 1
ATOM 614 N N . ASP A 1 77 ? -20.614 5.338 26.591 1.00 58.84 77 ASP A N 1
ATOM 615 C CA . ASP A 1 77 ? -20.137 6.624 27.097 1.00 58.84 77 ASP A CA 1
ATOM 616 C C . ASP A 1 77 ? -19.476 6.468 28.477 1.00 58.84 77 ASP A C 1
ATOM 618 O O . ASP A 1 77 ? -18.396 7.020 28.705 1.00 58.84 77 ASP A O 1
ATOM 622 N N . ASP A 1 78 ? -20.025 5.609 29.344 1.00 58.56 78 ASP A N 1
ATOM 623 C CA . ASP A 1 78 ? -19.435 5.290 30.652 1.00 58.56 78 ASP A CA 1
ATOM 624 C C . ASP A 1 78 ? -18.078 4.570 30.525 1.00 58.56 78 ASP A C 1
ATOM 626 O O . ASP A 1 78 ? -17.121 4.870 31.245 1.00 58.56 78 ASP A O 1
ATOM 630 N N . ARG A 1 79 ? -17.943 3.641 29.568 1.00 63.38 79 ARG A N 1
ATOM 631 C CA . ARG A 1 79 ? -16.672 2.938 29.307 1.00 63.38 79 ARG A CA 1
ATOM 632 C C . ARG A 1 79 ? -15.643 3.828 28.614 1.00 63.38 79 ARG A C 1
ATOM 634 O O . ARG A 1 79 ? -14.454 3.705 28.901 1.00 63.38 79 ARG A O 1
ATOM 641 N N . LEU A 1 80 ? -16.075 4.746 27.749 1.00 61.81 80 LEU A N 1
ATOM 642 C CA . LEU A 1 80 ? -15.203 5.736 27.117 1.00 61.81 80 LEU A CA 1
ATOM 643 C C . LEU A 1 80 ? -14.659 6.728 28.157 1.00 61.81 80 LEU A C 1
ATOM 645 O O . LEU A 1 80 ? -13.486 7.100 28.093 1.00 61.81 80 LEU A O 1
ATOM 649 N N . ALA A 1 81 ? -15.483 7.124 29.132 1.00 61.03 81 ALA A N 1
ATOM 650 C CA . ALA A 1 81 ? -15.052 7.944 30.260 1.00 61.03 81 ALA A CA 1
ATOM 651 C C . ALA A 1 81 ? -13.994 7.220 31.111 1.00 61.03 81 ALA A C 1
ATOM 653 O O . ALA A 1 81 ? -12.952 7.805 31.404 1.00 61.03 81 ALA A O 1
ATOM 654 N N . LEU A 1 82 ? -14.198 5.930 31.406 1.00 60.56 82 LEU A N 1
ATOM 655 C CA . LEU A 1 82 ? -13.232 5.100 32.139 1.00 60.56 82 LEU A CA 1
ATOM 656 C C . LEU A 1 82 ? -11.916 4.871 31.369 1.00 60.56 82 LEU A C 1
ATOM 658 O O . LEU A 1 82 ? -10.841 4.947 31.964 1.00 60.56 82 LEU A O 1
ATOM 662 N N . MET A 1 83 ? -11.963 4.659 30.047 1.00 58.62 83 MET A N 1
ATOM 663 C CA . MET A 1 83 ? -10.759 4.461 29.218 1.00 58.62 83 MET A CA 1
ATOM 664 C C . MET A 1 83 ? -9.908 5.731 29.071 1.00 58.62 83 MET A C 1
ATOM 666 O O . MET A 1 83 ? -8.691 5.635 28.917 1.00 58.62 83 MET A O 1
ATOM 670 N N . LYS A 1 84 ? -10.510 6.925 29.152 1.00 58.19 84 LYS A N 1
ATOM 671 C CA . LYS A 1 84 ? -9.766 8.200 29.163 1.00 58.19 84 LYS A CA 1
ATOM 672 C C . LYS A 1 84 ? -8.974 8.412 30.453 1.00 58.19 84 LYS A C 1
ATOM 674 O O . LYS A 1 84 ? -7.941 9.073 30.422 1.00 58.19 84 LYS A O 1
ATOM 679 N N . THR A 1 85 ? -9.442 7.850 31.564 1.00 57.81 85 THR A N 1
ATOM 680 C CA . THR A 1 85 ? -8.763 7.898 32.869 1.00 57.81 85 THR A CA 1
ATOM 681 C C . THR A 1 85 ? -7.813 6.719 33.116 1.00 57.81 85 THR A C 1
ATOM 683 O O . THR A 1 85 ? -7.119 6.702 34.128 1.00 57.81 85 THR A O 1
ATOM 686 N N . GLY A 1 86 ? -7.789 5.738 32.210 1.00 55.88 86 GLY A N 1
ATOM 687 C CA . GLY A 1 86 ? -7.045 4.484 32.334 1.00 55.88 86 GLY A CA 1
ATOM 688 C C . GLY A 1 86 ? -5.586 4.531 31.859 1.00 55.88 86 GLY A C 1
ATOM 689 O O . GLY A 1 86 ? -4.993 5.594 31.677 1.00 55.88 86 GLY A O 1
ATOM 690 N N . ASN A 1 87 ? -4.992 3.353 31.665 1.00 54.44 87 ASN A N 1
ATOM 691 C CA . ASN A 1 87 ? -3.588 3.144 31.290 1.00 54.44 87 ASN A CA 1
ATOM 692 C C . ASN A 1 87 ? -3.264 3.690 29.875 1.00 54.44 87 ASN A C 1
ATOM 694 O O . ASN A 1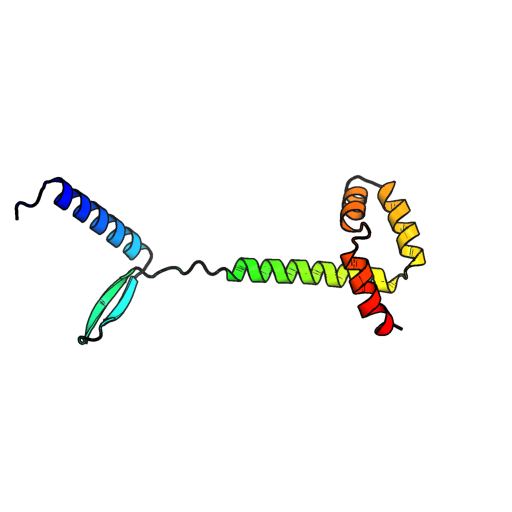 87 ? -4.156 3.878 29.054 1.00 54.44 87 ASN A O 1
ATOM 698 N N . GLN A 1 88 ? -1.987 3.893 29.525 1.00 49.88 88 GLN A N 1
ATOM 699 C CA . GLN A 1 88 ? -1.568 4.482 28.234 1.00 49.88 88 GLN A CA 1
ATOM 700 C C . GLN A 1 88 ? -2.112 3.723 27.005 1.00 49.88 88 GLN A C 1
ATOM 702 O O . GLN A 1 88 ? -2.448 4.330 25.988 1.00 49.88 88 GLN A O 1
ATOM 707 N N . ILE A 1 89 ? -2.258 2.398 27.111 1.00 47.78 89 ILE A N 1
ATOM 708 C CA . ILE A 1 89 ? -2.863 1.541 26.075 1.00 47.78 89 ILE A CA 1
ATOM 709 C C . ILE A 1 89 ? -4.378 1.799 25.952 1.00 47.78 89 ILE A C 1
ATOM 711 O O . ILE A 1 89 ? -4.927 1.793 24.850 1.00 47.78 89 ILE A O 1
ATOM 715 N N . GLU A 1 90 ? -5.052 2.073 27.067 1.00 52.62 90 GLU A N 1
ATOM 716 C CA . GLU A 1 90 ? -6.491 2.357 27.130 1.00 52.62 90 GLU A CA 1
ATOM 717 C C . GLU A 1 90 ? -6.799 3.769 26.621 1.00 52.62 90 GLU A C 1
ATOM 719 O O . GLU A 1 90 ? -7.759 3.953 25.877 1.00 52.62 90 GLU A O 1
ATOM 724 N N . GLN A 1 91 ? -5.924 4.739 26.900 1.00 56.50 91 GLN A N 1
ATOM 725 C CA . GLN A 1 91 ? -6.011 6.097 26.356 1.00 56.50 91 GLN A CA 1
ATOM 726 C C . GLN A 1 91 ? -5.822 6.114 24.830 1.00 56.50 91 GLN A C 1
ATOM 728 O O . GLN A 1 91 ? -6.572 6.786 24.121 1.00 56.50 91 GLN A O 1
ATOM 733 N N . LEU A 1 92 ? -4.888 5.317 24.297 1.00 51.91 92 LEU A N 1
ATOM 734 C CA . LEU A 1 92 ? -4.750 5.095 22.850 1.00 51.91 92 LEU A CA 1
ATOM 735 C C . LEU A 1 92 ? -6.010 4.451 22.253 1.00 51.91 92 LEU A C 1
ATOM 737 O O . LEU A 1 92 ? -6.496 4.883 21.206 1.00 51.91 92 LEU A O 1
ATOM 741 N N . GLY A 1 93 ? -6.582 3.461 22.942 1.00 53.22 93 GLY A N 1
ATOM 742 C CA . GLY A 1 93 ? -7.860 2.854 22.574 1.00 53.22 93 GLY A CA 1
ATOM 743 C C . GLY A 1 93 ? -9.015 3.860 22.545 1.00 53.22 93 GLY A C 1
ATOM 744 O O . GLY A 1 93 ? -9.816 3.823 21.611 1.00 53.22 93 GLY A O 1
ATOM 745 N N . ALA A 1 94 ? -9.057 4.789 23.506 1.00 56.00 94 ALA A N 1
ATOM 746 C CA . ALA A 1 94 ? -10.059 5.849 23.612 1.00 56.00 94 ALA A CA 1
ATOM 747 C C . ALA A 1 94 ? -9.954 6.878 22.477 1.00 56.00 94 ALA A C 1
ATOM 749 O O . ALA A 1 94 ? -10.979 7.328 21.974 1.00 56.00 94 ALA A O 1
ATOM 750 N N . VAL A 1 95 ? -8.740 7.208 22.024 1.00 56.97 95 VAL A N 1
ATOM 751 C CA . VAL A 1 95 ? -8.525 8.085 20.858 1.00 56.97 95 VAL A CA 1
ATOM 752 C C . VAL A 1 95 ? -8.994 7.407 19.566 1.00 56.97 95 VAL A C 1
ATOM 754 O O . VAL A 1 95 ? -9.651 8.041 18.751 1.00 56.97 95 VAL A O 1
ATOM 757 N N . ILE A 1 96 ? -8.751 6.101 19.402 1.00 57.34 96 ILE A N 1
ATOM 758 C CA . ILE A 1 96 ? -9.225 5.320 18.238 1.00 57.34 96 ILE A CA 1
ATOM 759 C C . ILE A 1 96 ? -10.742 5.018 18.332 1.00 57.34 96 ILE A C 1
ATOM 761 O O . ILE A 1 96 ? -11.371 4.619 17.352 1.00 57.34 96 ILE A O 1
ATOM 765 N N . MET A 1 97 ? -11.347 5.114 19.522 1.00 55.03 97 MET A N 1
ATOM 766 C CA . MET A 1 97 ? -12.794 4.958 19.767 1.00 55.03 97 MET A CA 1
ATOM 767 C C . MET A 1 97 ? -13.557 6.282 19.843 1.00 55.03 97 MET A C 1
ATOM 769 O O . MET A 1 97 ? -14.784 6.244 19.973 1.00 55.03 97 MET A O 1
ATOM 773 N N . ALA A 1 98 ? -12.868 7.424 19.774 1.00 56.25 98 ALA A N 1
ATOM 774 C CA . ALA A 1 98 ? -13.497 8.729 19.869 1.00 56.25 98 ALA A CA 1
ATOM 775 C C . ALA A 1 98 ? -14.595 8.861 18.796 1.00 56.25 98 ALA A C 1
ATOM 777 O O . ALA A 1 98 ? -14.434 8.348 17.684 1.00 56.25 98 ALA A O 1
ATOM 778 N N . PRO A 1 99 ? -15.741 9.480 19.129 1.00 51.88 99 PRO A N 1
ATOM 779 C CA . PRO A 1 99 ? -16.897 9.537 18.247 1.00 51.88 99 PRO A CA 1
ATOM 780 C C . PRO A 1 99 ? -16.592 10.392 17.013 1.00 51.88 99 PRO A C 1
ATOM 782 O O . PRO A 1 99 ? -16.825 11.596 16.994 1.00 51.88 99 PRO A O 1
ATOM 785 N N . ASP A 1 100 ? -16.085 9.755 15.964 1.00 53.97 100 ASP A N 1
ATOM 786 C CA . ASP A 1 100 ? -15.937 10.374 14.656 1.00 53.97 100 ASP A CA 1
ATOM 787 C C . ASP A 1 100 ? -17.309 10.504 13.984 1.00 53.97 100 ASP A C 1
ATOM 789 O O . ASP A 1 100 ? -18.133 9.583 14.006 1.00 53.97 100 ASP A O 1
ATOM 793 N N . ALA A 1 101 ? -17.546 11.642 13.323 1.00 53.81 101 ALA A N 1
ATOM 794 C CA . ALA A 1 101 ? -18.791 11.951 12.608 1.00 53.81 101 ALA A CA 1
ATOM 795 C C . ALA A 1 101 ? -19.194 10.874 11.575 1.00 53.81 101 ALA A C 1
ATOM 797 O O . ALA A 1 101 ? -20.363 10.745 11.213 1.00 53.81 101 ALA A O 1
ATOM 798 N N . ILE A 1 102 ? -18.228 10.078 11.108 1.00 51.94 102 ILE A N 1
ATOM 799 C CA . ILE A 1 102 ? -18.438 8.940 10.207 1.00 51.94 102 ILE A CA 1
ATOM 800 C C . ILE A 1 102 ? -19.086 7.766 10.957 1.00 51.94 102 ILE A C 1
ATOM 802 O O . ILE A 1 102 ? -20.047 7.177 10.465 1.00 51.94 102 ILE A O 1
ATOM 806 N N . THR A 1 103 ? -18.626 7.469 12.172 1.00 49.53 103 THR A N 1
ATOM 807 C CA . THR A 1 103 ? -19.147 6.386 13.018 1.00 49.53 103 THR A CA 1
ATOM 808 C C . THR A 1 103 ? -20.583 6.661 13.457 1.00 49.53 103 THR A C 1
ATOM 810 O O . THR A 1 103 ? -21.411 5.755 13.433 1.00 49.53 103 THR A O 1
ATOM 813 N N . GLN A 1 104 ? -20.922 7.920 13.760 1.00 58.06 104 GLN A N 1
ATOM 814 C CA . GLN A 1 104 ? -22.302 8.312 14.074 1.00 58.06 104 GLN A CA 1
ATOM 815 C C . GLN A 1 104 ? -23.254 8.109 12.883 1.00 58.06 104 GLN A C 1
ATOM 817 O O . GLN A 1 104 ? -24.361 7.602 13.060 1.00 58.06 104 GLN A O 1
ATOM 822 N N . LYS A 1 105 ? -22.815 8.430 11.657 1.00 55.50 105 LYS A N 1
ATOM 823 C CA . LYS A 1 105 ? -23.609 8.200 10.435 1.00 55.50 105 LYS A CA 1
ATOM 824 C C . LYS A 1 105 ? -23.802 6.714 10.138 1.00 55.50 105 LYS A C 1
ATOM 826 O O . LYS A 1 105 ? -24.891 6.303 9.754 1.00 55.50 105 LYS A O 1
ATOM 831 N N . VAL A 1 106 ? -22.770 5.898 10.348 1.00 54.78 106 VAL A N 1
ATOM 832 C CA . VAL A 1 106 ? -22.857 4.439 10.174 1.00 54.78 106 VAL A CA 1
ATOM 833 C C . VAL A 1 106 ? -23.765 3.809 11.239 1.00 54.78 106 VAL A C 1
ATOM 835 O O . VAL A 1 106 ? -24.581 2.952 10.911 1.00 54.78 106 VAL A O 1
ATOM 838 N N . ALA A 1 107 ? -23.712 4.280 12.488 1.00 56.03 107 ALA A N 1
ATOM 839 C CA . ALA A 1 107 ? -24.594 3.816 13.560 1.00 56.03 107 ALA A CA 1
ATOM 840 C C . ALA A 1 107 ? -26.078 4.130 13.291 1.00 56.03 107 ALA A C 1
ATOM 842 O O . ALA A 1 107 ? -26.938 3.303 13.583 1.00 56.03 107 ALA A O 1
ATOM 843 N N . GLN A 1 108 ? -26.391 5.272 12.669 1.00 59.16 108 GLN A N 1
ATOM 844 C CA . GLN A 1 108 ? -27.761 5.604 12.251 1.00 59.16 108 GLN A CA 1
ATOM 845 C C . GLN A 1 108 ? -28.293 4.687 11.138 1.00 59.16 108 GLN A C 1
ATOM 847 O O . GLN A 1 108 ? -29.492 4.434 11.081 1.00 59.16 108 GLN A O 1
ATOM 852 N N . ILE A 1 109 ? -27.414 4.167 10.276 1.00 58.44 109 ILE A N 1
ATOM 853 C CA . ILE A 1 109 ? -27.781 3.247 9.186 1.00 58.44 109 ILE A CA 1
ATOM 854 C C . ILE A 1 109 ? -27.964 1.814 9.702 1.00 58.44 109 ILE A C 1
ATOM 856 O O . ILE A 1 109 ? -28.833 1.093 9.220 1.00 58.44 109 ILE A O 1
ATOM 860 N N . ILE A 1 110 ? -27.155 1.396 10.679 1.00 51.59 110 ILE A N 1
ATOM 861 C CA . ILE A 1 110 ? -27.170 0.026 11.216 1.00 51.59 110 ILE A CA 1
ATOM 862 C C . ILE A 1 110 ? -28.179 -0.131 12.368 1.00 51.59 110 ILE A C 1
ATOM 864 O O . ILE A 1 110 ? -28.733 -1.213 12.555 1.00 51.59 110 ILE A O 1
ATOM 868 N N . GLY A 1 111 ? -28.480 0.940 13.107 1.00 56.84 111 GLY A N 1
ATOM 869 C CA . GLY A 1 111 ? -29.422 0.935 14.233 1.00 56.84 111 GLY A CA 1
ATOM 870 C C . GLY A 1 111 ? -30.817 0.343 13.950 1.00 56.84 111 GLY A C 1
ATOM 871 O O . GLY A 1 111 ? -31.347 -0.335 14.825 1.00 56.84 111 GLY A O 1
ATOM 872 N N . PRO A 1 112 ? -31.418 0.525 12.759 1.00 61.62 112 PRO A N 1
ATOM 873 C CA . PRO A 1 112 ? -32.698 -0.100 12.411 1.00 61.62 112 PRO A CA 1
ATOM 874 C C . PRO A 1 112 ? -32.628 -1.608 12.131 1.00 61.62 112 PRO A C 1
ATOM 876 O O . PRO A 1 112 ? -33.667 -2.254 12.109 1.00 61.62 112 PRO A O 1
ATOM 879 N N . ILE A 1 113 ? -31.437 -2.164 11.879 1.00 53.75 113 ILE A N 1
ATOM 880 C CA . ILE A 1 113 ? -31.242 -3.580 11.510 1.00 53.75 113 ILE A CA 1
ATOM 881 C C . ILE A 1 113 ? -31.012 -4.454 12.755 1.00 53.75 113 ILE A C 1
ATOM 883 O O . ILE A 1 113 ? -31.253 -5.656 12.721 1.00 53.75 113 ILE A O 1
ATOM 887 N N . LEU A 1 114 ? -30.549 -3.853 13.855 1.00 53.66 114 LEU A N 1
ATOM 888 C CA . LEU A 1 114 ? -30.253 -4.529 15.126 1.00 53.66 114 LEU A CA 1
ATOM 889 C C . LEU A 1 114 ? -31.336 -4.315 16.200 1.00 53.66 114 LEU A C 1
ATOM 891 O O . LEU A 1 114 ? -31.090 -4.596 17.372 1.00 53.66 114 LEU A O 1
ATOM 895 N N . ARG A 1 115 ? -32.503 -3.792 15.809 1.00 48.19 115 ARG A N 1
ATOM 896 C CA . ARG A 1 115 ? -33.675 -3.622 16.674 1.00 48.19 115 AR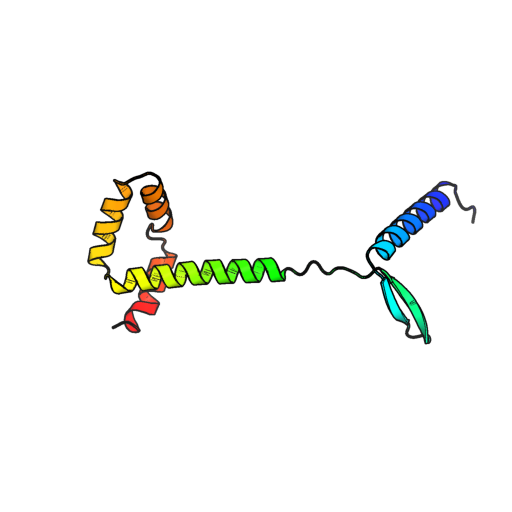G A CA 1
ATOM 897 C C . ARG A 1 115 ? -34.621 -4.810 16.584 1.00 48.19 115 ARG A C 1
ATOM 899 O O . ARG A 1 115 ? -34.823 -5.301 15.454 1.00 48.19 115 ARG A O 1
#

Secondary structure (DSSP, 8-state):
----HHHHHHHHHHHHHHHHHHTT-EEEEE-TTS-EEEEE------THHHHHHHHHHHHHHHHHHHHHHTT-HHHHHHHHHHHHSS-HHHHHHHHHHS--HHHHHHHHHHTTT--